Protein AF-A0A847W130-F1 (afdb_monomer_lite)

Structure (mmCIF, N/CA/C/O backbone):
data_AF-A0A847W130-F1
#
_entry.id   AF-A0A847W130-F1
#
loop_
_atom_site.group_PDB
_atom_site.id
_atom_site.type_symbol
_atom_site.label_atom_id
_atom_site.label_alt_id
_atom_site.label_comp_id
_atom_site.label_asym_id
_atom_site.label_entity_id
_atom_site.label_seq_id
_atom_site.pdbx_PDB_ins_code
_atom_site.Cartn_x
_atom_site.Cartn_y
_atom_site.Cartn_z
_atom_site.occupancy
_atom_site.B_iso_or_equiv
_atom_site.auth_seq_id
_atom_site.auth_comp_id
_atom_site.auth_asym_id
_atom_site.auth_atom_id
_atom_site.pdbx_PDB_model_num
ATOM 1 N N . ALA A 1 1 ? -9.089 1.078 0.492 1.00 88.56 1 ALA A N 1
ATOM 2 C CA . ALA A 1 1 ? -9.048 2.505 0.102 1.00 88.56 1 ALA A CA 1
ATOM 3 C C . ALA A 1 1 ? -9.778 3.397 1.110 1.00 88.56 1 ALA A C 1
ATOM 5 O O . ALA A 1 1 ? -9.113 4.168 1.781 1.00 88.56 1 ALA A O 1
ATOM 6 N N . ILE A 1 2 ? -11.100 3.265 1.292 1.00 93.31 2 ILE A N 1
ATOM 7 C CA . ILE A 1 2 ? -11.881 4.167 2.167 1.00 93.31 2 ILE A CA 1
ATOM 8 C C . ILE A 1 2 ? -11.416 4.168 3.631 1.00 93.31 2 ILE A C 1
ATOM 10 O O . ILE A 1 2 ? -11.267 5.236 4.206 1.00 93.31 2 ILE A O 1
ATOM 14 N N . GLY A 1 3 ? -11.103 3.004 4.214 1.00 93.00 3 GLY A N 1
ATOM 15 C CA . GLY A 1 3 ? -10.572 2.944 5.585 1.00 93.00 3 GLY A CA 1
ATOM 16 C C . GLY A 1 3 ? -9.325 3.801 5.795 1.00 93.00 3 GLY A C 1
ATOM 17 O O . GLY A 1 3 ? -9.256 4.529 6.771 1.00 93.00 3 GLY A O 1
ATOM 18 N N . TYR A 1 4 ? -8.398 3.783 4.834 1.00 95.19 4 TYR A N 1
ATOM 19 C CA . TYR A 1 4 ? -7.199 4.625 4.857 1.00 95.19 4 TYR A CA 1
ATOM 20 C C . TYR A 1 4 ? -7.521 6.122 4.745 1.00 95.19 4 TYR A C 1
ATOM 22 O O . TYR A 1 4 ? -6.841 6.934 5.355 1.00 95.19 4 TYR A O 1
ATOM 30 N N . LEU A 1 5 ? -8.557 6.498 3.986 1.00 95.12 5 LEU A N 1
ATOM 31 C CA . LEU A 1 5 ? -9.002 7.895 3.900 1.00 95.12 5 LEU A CA 1
ATOM 32 C C . LEU A 1 5 ? -9.669 8.375 5.196 1.00 95.12 5 LEU A C 1
ATOM 34 O O . LEU A 1 5 ? -9.527 9.540 5.547 1.00 95.12 5 LEU A O 1
ATOM 38 N N . ILE A 1 6 ? -10.400 7.494 5.887 1.00 94.56 6 ILE A N 1
ATOM 39 C CA . ILE A 1 6 ? -11.049 7.808 7.169 1.00 94.56 6 ILE A CA 1
ATOM 40 C C . ILE A 1 6 ? -10.011 7.894 8.291 1.00 94.56 6 ILE A C 1
ATOM 42 O O . ILE A 1 6 ? -10.039 8.822 9.094 1.00 94.56 6 ILE A O 1
ATOM 46 N N . ASP A 1 7 ? -9.110 6.918 8.352 1.00 95.06 7 ASP A N 1
ATOM 47 C CA . ASP A 1 7 ? -8.050 6.835 9.347 1.00 95.06 7 ASP A CA 1
ATOM 48 C C . ASP A 1 7 ? -6.778 6.263 8.693 1.00 95.06 7 ASP A C 1
ATOM 50 O O . ASP A 1 7 ? -6.634 5.040 8.554 1.00 95.06 7 ASP A O 1
ATOM 54 N N . PRO A 1 8 ? -5.827 7.132 8.296 1.00 95.38 8 PRO A N 1
ATOM 55 C CA . PRO A 1 8 ? -4.579 6.701 7.673 1.00 95.38 8 PRO A CA 1
ATOM 56 C C . PRO A 1 8 ? -3.732 5.791 8.566 1.00 95.38 8 PRO A C 1
ATOM 58 O O . PRO A 1 8 ? -2.942 5.005 8.051 1.00 95.38 8 PRO A O 1
ATOM 61 N N . THR A 1 9 ? -3.909 5.847 9.893 1.00 96.62 9 THR A N 1
ATOM 62 C CA . THR A 1 9 ? -3.129 5.029 10.839 1.00 96.62 9 THR A CA 1
ATOM 63 C C . THR A 1 9 ? -3.499 3.548 10.791 1.00 96.62 9 THR A C 1
ATOM 65 O O . THR A 1 9 ? -2.778 2.721 11.346 1.00 96.62 9 THR A O 1
ATOM 68 N N . LEU A 1 10 ? -4.591 3.195 10.103 1.00 97.00 10 LEU A N 1
ATOM 69 C CA . LEU A 1 10 ? -4.986 1.807 9.881 1.00 97.00 10 LEU A CA 1
ATOM 70 C C . LEU A 1 10 ? -4.061 1.069 8.915 1.00 97.00 10 LEU A C 1
ATOM 72 O O . LEU A 1 10 ? -4.017 -0.155 8.972 1.00 97.00 10 LEU A O 1
ATOM 76 N N . ILE A 1 11 ? -3.358 1.776 8.024 1.00 97.38 11 ILE A N 1
ATOM 77 C CA . ILE A 1 11 ? -2.475 1.168 7.025 1.00 97.38 11 ILE A CA 1
ATOM 78 C C . ILE A 1 11 ? -1.068 1.714 7.214 1.00 97.38 11 ILE A C 1
ATOM 80 O O . ILE A 1 11 ? -0.829 2.914 7.086 1.00 97.38 11 ILE A O 1
ATOM 84 N N . LYS A 1 12 ? -0.104 0.825 7.442 1.00 97.88 12 LYS A N 1
ATOM 85 C CA . LYS A 1 12 ? 1.304 1.204 7.383 1.00 97.88 12 LYS A CA 1
ATOM 86 C C . LYS A 1 12 ? 1.697 1.353 5.922 1.00 97.88 12 LYS A C 1
ATOM 88 O O . LYS A 1 12 ? 1.525 0.419 5.136 1.00 97.88 12 LYS A O 1
ATOM 93 N N . THR A 1 13 ? 2.251 2.502 5.564 1.00 97.56 13 THR A N 1
ATOM 94 C CA . THR A 1 13 ? 2.747 2.762 4.214 1.00 97.56 13 THR A CA 1
ATOM 95 C C . THR A 1 13 ? 4.268 2.835 4.175 1.00 97.56 13 THR A C 1
ATOM 97 O O . THR A 1 13 ? 4.940 3.001 5.196 1.00 97.56 13 THR A O 1
ATOM 100 N N . ARG A 1 14 ? 4.823 2.672 2.976 1.00 96.25 14 ARG A N 1
ATOM 101 C CA . ARG A 1 14 ? 6.237 2.889 2.674 1.00 96.25 14 ARG A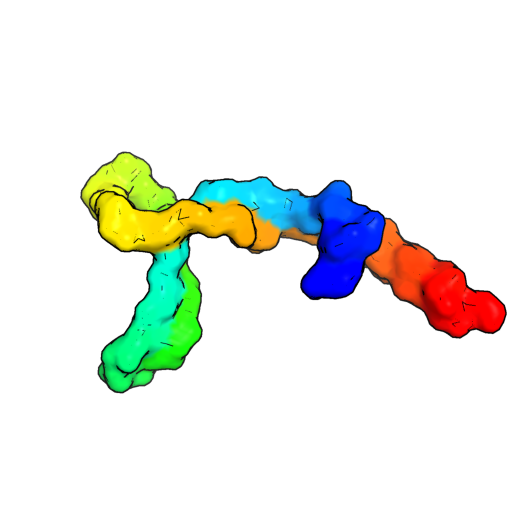 CA 1
ATOM 102 C C . ARG A 1 14 ? 6.356 3.565 1.315 1.00 96.25 14 ARG A C 1
ATOM 104 O O . ARG A 1 14 ? 5.636 3.188 0.394 1.00 96.25 14 ARG A O 1
ATOM 111 N N . VAL A 1 15 ? 7.273 4.519 1.181 1.00 96.44 15 VAL A N 1
ATOM 112 C CA . VAL A 1 15 ? 7.626 5.087 -0.126 1.00 96.44 15 VAL A CA 1
ATOM 113 C C . VAL A 1 15 ? 8.422 4.048 -0.912 1.00 96.44 15 VAL A C 1
ATOM 115 O O . VAL A 1 15 ? 9.367 3.461 -0.384 1.00 96.44 15 VAL A O 1
ATOM 118 N N . ALA A 1 16 ? 8.021 3.786 -2.152 1.00 96.25 16 ALA A N 1
ATOM 119 C CA . ALA A 1 16 ? 8.729 2.888 -3.053 1.00 96.25 16 ALA A CA 1
ATOM 120 C C . ALA A 1 16 ? 8.596 3.353 -4.503 1.00 96.25 16 ALA A C 1
ATOM 122 O O . ALA A 1 16 ? 7.598 3.969 -4.882 1.00 96.25 16 ALA A O 1
ATOM 123 N N . LYS A 1 17 ? 9.586 2.996 -5.321 1.00 97.56 17 LYS A N 1
ATOM 124 C CA . LYS A 1 17 ? 9.529 3.184 -6.769 1.00 97.56 17 LYS A CA 1
ATOM 125 C C . LYS A 1 17 ? 8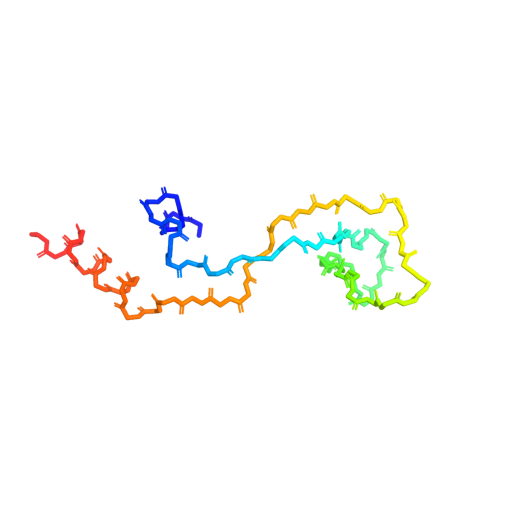.688 2.085 -7.398 1.00 97.56 17 LYS A C 1
ATOM 127 O O . LYS A 1 17 ? 8.970 0.902 -7.190 1.00 97.56 17 LYS A O 1
ATOM 132 N N . VAL A 1 18 ? 7.652 2.463 -8.140 1.00 97.88 18 VAL A N 1
ATOM 133 C CA . VAL A 1 18 ? 6.698 1.507 -8.717 1.00 97.88 18 VAL A CA 1
ATOM 134 C C . VAL A 1 18 ? 6.389 1.859 -10.166 1.00 97.88 18 VAL A C 1
ATOM 136 O O . VAL A 1 18 ? 6.102 3.008 -10.485 1.00 97.88 18 VAL A O 1
ATOM 139 N N . GLY A 1 19 ? 6.426 0.854 -11.036 1.00 97.44 19 GLY A N 1
ATOM 140 C CA . GLY A 1 19 ? 5.956 0.932 -12.418 1.00 97.44 19 GLY A CA 1
ATOM 141 C C . GLY A 1 19 ? 4.821 -0.055 -12.681 1.00 97.44 19 GLY A C 1
ATOM 142 O O . GLY A 1 19 ? 4.529 -0.918 -11.852 1.00 97.44 19 GLY A O 1
ATOM 143 N N . VAL A 1 20 ? 4.193 0.057 -13.849 1.00 97.81 20 VAL A N 1
ATOM 144 C CA . VAL A 1 20 ? 3.218 -0.920 -14.351 1.00 97.81 20 VAL A CA 1
ATOM 145 C C . VAL A 1 20 ? 3.816 -1.580 -15.584 1.00 97.81 20 VAL A C 1
ATOM 147 O O . VAL A 1 20 ? 4.256 -0.878 -16.491 1.00 97.81 20 VAL A O 1
ATOM 150 N N . GLU A 1 21 ? 3.839 -2.909 -15.620 1.00 98.00 21 GLU A N 1
ATOM 151 C CA . GLU A 1 21 ? 4.206 -3.643 -16.830 1.00 98.00 21 GLU A CA 1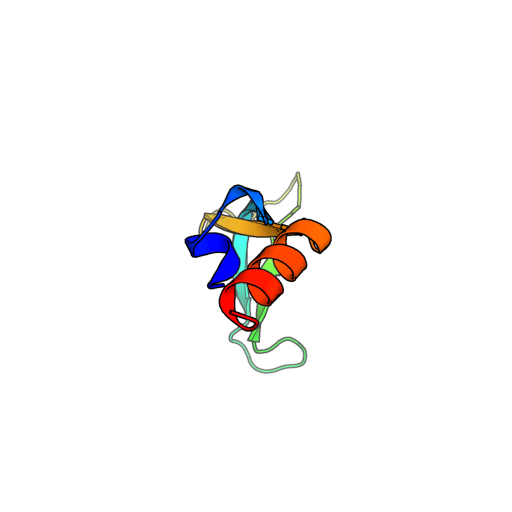
ATOM 152 C C . GLU A 1 21 ? 3.077 -3.521 -17.860 1.00 98.00 21 GLU A C 1
ATOM 154 O O . GLU A 1 21 ? 1.944 -3.937 -17.610 1.00 98.00 21 GLU A O 1
ATOM 159 N N . THR A 1 22 ? 3.380 -2.925 -19.009 1.00 97.50 22 THR A N 1
ATOM 160 C CA . THR A 1 22 ? 2.408 -2.635 -20.073 1.00 97.50 22 THR A CA 1
ATOM 161 C C . THR A 1 22 ? 2.630 -3.467 -21.327 1.00 97.50 22 THR A C 1
ATOM 163 O O . THR A 1 22 ? 1.788 -3.445 -22.221 1.00 97.50 22 THR A O 1
ATOM 166 N N . LYS A 1 23 ? 3.743 -4.200 -21.415 1.00 97.81 23 LYS A N 1
ATOM 167 C CA . LYS A 1 23 ? 4.031 -5.085 -22.536 1.00 97.81 23 LYS A CA 1
ATOM 168 C C . LYS A 1 23 ? 3.282 -6.406 -22.376 1.00 97.81 23 LYS A C 1
ATOM 170 O O . LYS A 1 23 ? 3.234 -6.983 -21.290 1.00 97.81 23 LYS A O 1
ATOM 175 N N . ASP A 1 24 ? 2.756 -6.911 -23.488 1.00 96.50 24 ASP A N 1
ATOM 176 C CA . ASP A 1 24 ? 2.111 -8.221 -23.545 1.00 96.50 24 ASP A CA 1
ATOM 177 C C . ASP A 1 24 ? 3.042 -9.349 -23.075 1.00 96.50 24 ASP A C 1
ATOM 179 O O . ASP A 1 24 ? 4.247 -9.361 -23.352 1.00 96.50 24 ASP A O 1
ATOM 183 N N . GLY A 1 25 ? 2.461 -10.332 -22.384 1.00 97.38 25 GLY A N 1
ATOM 184 C CA . GLY A 1 25 ? 3.172 -11.485 -21.844 1.00 97.38 25 GLY A CA 1
ATOM 185 C C . GLY A 1 25 ? 2.627 -11.920 -20.487 1.00 97.38 25 GLY A C 1
ATOM 186 O O . GLY A 1 25 ? 1.527 -11.546 -20.089 1.00 97.38 25 GLY A O 1
ATOM 187 N N . LEU A 1 26 ? 3.417 -12.715 -19.762 1.00 97.94 26 LEU A N 1
ATOM 188 C CA . LEU A 1 26 ? 3.010 -13.314 -18.483 1.00 97.94 26 LEU A CA 1
ATOM 189 C C . LEU A 1 26 ? 2.756 -12.289 -17.367 1.00 97.94 26 LEU A C 1
ATOM 191 O O . LEU A 1 26 ? 2.034 -12.588 -16.422 1.00 97.94 26 LEU A O 1
ATOM 195 N N . THR A 1 27 ? 3.370 -11.110 -17.454 1.00 98.19 27 THR A N 1
ATOM 196 C CA . THR A 1 27 ? 3.371 -10.096 -16.390 1.00 98.19 27 THR A CA 1
ATOM 197 C C . THR A 1 27 ? 2.598 -8.833 -16.756 1.00 98.19 27 THR A C 1
ATOM 199 O O . THR A 1 27 ? 2.672 -7.857 -16.011 1.00 98.19 27 THR A O 1
ATOM 202 N N . LEU A 1 28 ? 1.851 -8.835 -17.868 1.00 98.25 28 LEU A N 1
ATOM 203 C CA . LEU A 1 28 ? 1.032 -7.695 -18.284 1.00 98.25 28 LEU A CA 1
ATOM 204 C C . LEU A 1 28 ? 0.098 -7.257 -17.140 1.00 98.25 28 LEU A C 1
ATOM 206 O O . LEU A 1 28 ? -0.678 -8.055 -16.616 1.00 98.25 28 LEU A O 1
ATOM 210 N N . GLY A 1 29 ? 0.179 -5.981 -16.755 1.00 98.31 29 GLY A N 1
ATOM 211 C CA . GLY A 1 29 ? -0.618 -5.373 -15.687 1.00 98.31 29 GLY A CA 1
ATOM 212 C C . GLY A 1 29 ? -0.018 -5.476 -14.280 1.00 98.31 29 GLY A C 1
ATOM 213 O O . 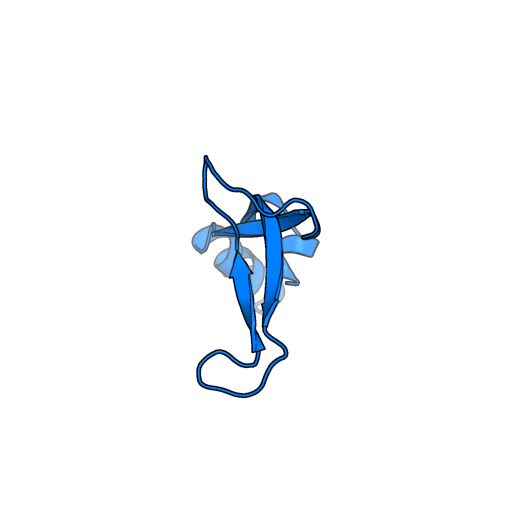GLY A 1 29 ? -0.591 -4.932 -13.335 1.00 98.31 29 GLY A O 1
ATOM 214 N N . MET A 1 30 ? 1.130 -6.135 -14.104 1.00 98.50 30 MET A N 1
ATOM 215 C CA . MET A 1 30 ? 1.790 -6.224 -12.802 1.00 98.50 30 MET A CA 1
ATOM 216 C C . MET A 1 30 ? 2.304 -4.853 -12.344 1.00 98.50 30 MET A C 1
ATOM 218 O O . MET A 1 30 ? 2.990 -4.151 -13.087 1.00 98.50 30 MET A O 1
ATOM 222 N N . THR A 1 31 ? 2.043 -4.493 -11.086 1.00 97.62 31 THR A N 1
ATOM 223 C CA . THR A 1 31 ? 2.712 -3.364 -10.429 1.00 97.62 31 THR A CA 1
ATOM 224 C C . THR A 1 31 ? 4.087 -3.812 -9.937 1.00 97.62 31 THR A C 1
ATOM 226 O O . THR A 1 31 ? 4.192 -4.529 -8.936 1.00 97.62 31 THR A O 1
ATOM 229 N N . VAL A 1 32 ? 5.143 -3.419 -10.641 1.00 97.12 32 VAL A N 1
ATOM 230 C CA . VAL A 1 32 ? 6.519 -3.815 -10.328 1.00 97.12 32 VAL A CA 1
ATOM 231 C C . VAL A 1 32 ? 7.114 -2.815 -9.344 1.00 97.12 32 VAL A C 1
ATOM 233 O O . VAL A 1 32 ? 7.273 -1.638 -9.665 1.00 97.12 32 VAL A O 1
ATOM 236 N N . ARG A 1 33 ? 7.446 -3.286 -8.140 1.00 96.56 33 ARG A N 1
ATOM 237 C CA . ARG A 1 33 ? 8.140 -2.505 -7.110 1.00 96.56 33 ARG A CA 1
ATOM 238 C C . ARG A 1 33 ? 9.644 -2.705 -7.234 1.00 96.56 33 ARG A C 1
ATOM 240 O O . ARG A 1 33 ? 10.110 -3.841 -7.171 1.00 96.56 33 ARG A O 1
ATOM 247 N N . ASP A 1 34 ? 10.396 -1.615 -7.293 1.00 96.62 34 ASP A N 1
ATOM 248 C CA . ASP A 1 34 ? 11.837 -1.673 -7.078 1.00 96.62 34 ASP A CA 1
ATOM 249 C C . ASP A 1 34 ? 12.152 -1.599 -5.576 1.00 96.62 34 ASP A C 1
ATOM 251 O O . ASP A 1 34 ? 11.863 -0.602 -4.917 1.00 96.62 34 ASP A O 1
ATOM 255 N N . ASP A 1 35 ? 12.713 -2.678 -5.033 1.00 92.25 35 ASP A N 1
ATOM 256 C CA . ASP A 1 35 ? 13.137 -2.794 -3.626 1.00 92.25 35 ASP A CA 1
ATOM 257 C C . ASP A 1 35 ? 14.645 -3.055 -3.506 1.00 92.25 35 ASP A C 1
ATOM 259 O O . ASP A 1 35 ? 15.136 -3.474 -2.457 1.00 92.25 35 ASP A O 1
ATOM 263 N N . ARG A 1 36 ? 15.384 -2.901 -4.610 1.00 92.31 36 ARG A N 1
ATOM 264 C CA . ARG A 1 36 ? 16.810 -3.221 -4.664 1.00 92.31 36 ARG A CA 1
ATOM 265 C C . ARG A 1 36 ? 17.621 -2.122 -3.984 1.00 92.31 36 ARG A C 1
ATOM 267 O O . ARG A 1 36 ? 17.285 -0.946 -4.055 1.00 92.31 36 ARG A O 1
ATOM 274 N N . HIS A 1 37 ? 18.737 -2.508 -3.369 1.00 87.50 37 HIS A N 1
ATOM 275 C CA . HIS A 1 37 ? 19.705 -1.554 -2.818 1.00 87.50 37 HIS A CA 1
ATOM 276 C C . HIS A 1 37 ? 20.716 -1.063 -3.872 1.00 87.50 37 HIS A C 1
ATOM 278 O O . HIS A 1 37 ? 21.190 0.066 -3.806 1.00 87.50 37 HIS A O 1
ATOM 284 N N . HIS A 1 38 ? 21.016 -1.899 -4.870 1.00 92.75 38 HIS A N 1
ATOM 285 C CA . HIS A 1 38 ? 21.929 -1.596 -5.975 1.00 92.75 38 HIS A CA 1
ATOM 286 C C . HIS A 1 38 ? 21.212 -1.740 -7.320 1.00 92.75 38 HIS A C 1
ATOM 288 O O . HIS A 1 38 ? 20.262 -2.515 -7.434 1.00 92.75 38 HIS A O 1
ATOM 294 N N . HIS A 1 39 ? 21.700 -1.033 -8.346 1.00 91.19 39 HIS A N 1
ATOM 295 C CA . HIS A 1 39 ? 21.109 -1.021 -9.694 1.00 91.19 39 HIS A CA 1
ATOM 296 C C . HIS A 1 39 ? 19.628 -0.614 -9.700 1.00 91.19 39 HIS A C 1
ATOM 298 O O . HIS A 1 39 ? 18.810 -1.191 -10.421 1.00 91.19 39 HIS A O 1
ATOM 304 N N . VAL A 1 40 ? 19.293 0.371 -8.864 1.00 92.88 40 VAL A N 1
ATOM 305 C CA . VAL A 1 40 ? 17.946 0.932 -8.775 1.00 92.88 40 VAL A CA 1
ATOM 306 C C . VAL A 1 40 ? 17.530 1.568 -10.096 1.00 92.88 40 VAL A C 1
ATOM 308 O O . VAL A 1 40 ? 18.342 2.135 -10.825 1.00 92.88 40 VAL A O 1
ATOM 311 N N . TRP A 1 41 ? 16.243 1.496 -10.405 1.00 93.56 41 TRP A N 1
ATOM 312 C CA . TRP A 1 41 ? 15.674 2.217 -11.530 1.00 93.56 41 TRP A CA 1
ATOM 313 C C . TRP A 1 41 ? 15.420 3.671 -11.133 1.00 93.56 41 TRP A C 1
ATOM 315 O O . TRP A 1 41 ? 14.733 3.965 -10.157 1.00 93.56 41 TRP A O 1
ATOM 325 N N . GLU A 1 42 ? 15.995 4.604 -11.887 1.00 92.31 42 GLU A N 1
ATOM 326 C CA . GLU A 1 42 ? 15.913 6.036 -11.570 1.00 92.31 42 GLU A CA 1
ATOM 327 C C . GLU A 1 42 ? 14.658 6.711 -12.133 1.00 92.31 42 GLU A C 1
ATOM 329 O O . GLU A 1 42 ? 14.210 7.709 -11.585 1.00 92.31 42 GLU A O 1
ATOM 334 N N . HIS A 1 43 ? 14.061 6.136 -13.177 1.00 93.50 43 HIS A N 1
ATOM 335 C CA . HIS A 1 43 ? 12.939 6.722 -13.916 1.00 93.50 43 HIS A CA 1
ATOM 336 C C . HIS A 1 43 ? 11.554 6.350 -13.363 1.00 93.50 43 HIS A C 1
ATOM 338 O O . HIS A 1 43 ? 10.551 6.890 -13.826 1.00 93.50 43 HIS A O 1
ATOM 344 N N . LEU A 1 44 ? 11.473 5.404 -12.421 1.00 96.31 44 LEU A N 1
ATOM 345 C CA . LEU A 1 44 ? 10.194 5.012 -11.835 1.00 96.31 44 LEU A CA 1
ATOM 346 C C . LEU A 1 44 ? 9.715 6.056 -10.815 1.00 96.31 44 LEU A C 1
ATOM 348 O O . LEU A 1 44 ? 10.520 6.502 -9.993 1.00 96.31 44 LEU A O 1
ATOM 352 N N . PRO A 1 45 ? 8.416 6.405 -10.809 1.00 96.50 45 PRO A N 1
ATOM 353 C CA . PRO A 1 45 ? 7.865 7.328 -9.829 1.00 96.50 45 PRO A CA 1
ATOM 354 C C . PRO A 1 45 ? 7.884 6.723 -8.422 1.00 96.50 45 PRO A C 1
ATOM 356 O O . PRO A 1 45 ? 7.651 5.526 -8.236 1.00 96.50 45 PRO A O 1
ATOM 359 N N . GLU A 1 46 ? 8.112 7.575 -7.425 1.00 96.31 46 GLU A N 1
ATOM 360 C CA . GLU A 1 46 ? 7.988 7.220 -6.012 1.00 96.31 46 GLU A CA 1
ATOM 361 C C . GLU A 1 46 ? 6.552 7.432 -5.530 1.00 96.31 46 GLU A C 1
ATOM 363 O O . GLU A 1 46 ? 5.992 8.523 -5.648 1.00 96.31 46 GLU A O 1
ATOM 368 N N . ILE A 1 47 ? 5.950 6.381 -4.974 1.00 97.06 47 ILE A N 1
ATOM 369 C CA . ILE A 1 47 ? 4.592 6.407 -4.425 1.00 97.06 47 ILE A CA 1
ATOM 370 C C . ILE A 1 47 ? 4.548 5.740 -3.050 1.00 97.06 47 ILE A C 1
ATOM 372 O O . ILE A 1 47 ? 5.387 4.905 -2.710 1.00 97.06 47 ILE A O 1
ATOM 376 N N . ASN A 1 48 ? 3.533 6.079 -2.257 1.00 97.12 48 ASN A N 1
ATOM 377 C CA . ASN A 1 48 ? 3.245 5.368 -1.016 1.00 97.12 48 ASN A CA 1
ATOM 378 C C . ASN A 1 48 ? 2.521 4.053 -1.321 1.00 97.12 48 ASN A C 1
ATOM 380 O O . ASN A 1 48 ? 1.422 4.063 -1.874 1.00 97.12 48 ASN A O 1
ATOM 384 N N . ILE A 1 49 ? 3.109 2.931 -0.910 1.00 97.06 49 ILE A N 1
ATOM 385 C CA . ILE A 1 49 ? 2.488 1.605 -0.979 1.00 97.06 49 ILE A CA 1
ATOM 386 C C . ILE A 1 49 ? 2.085 1.133 0.416 1.00 97.06 49 ILE A C 1
ATOM 388 O O . ILE A 1 49 ? 2.804 1.376 1.385 1.00 97.06 49 ILE A O 1
ATOM 392 N N . GLY A 1 50 ? 0.947 0.449 0.530 1.00 96.75 50 GLY A N 1
ATOM 393 C CA . GLY A 1 50 ? 0.553 -0.222 1.769 1.00 96.75 50 GLY A CA 1
ATOM 394 C C . GLY A 1 50 ? 1.414 -1.463 2.006 1.00 96.75 50 GLY A C 1
ATOM 395 O O . GLY A 1 50 ? 1.619 -2.250 1.084 1.00 96.75 50 GLY A O 1
ATOM 396 N N . ILE A 1 51 ? 1.926 -1.624 3.224 1.00 96.81 51 ILE A N 1
ATOM 397 C CA . ILE A 1 51 ? 2.778 -2.758 3.615 1.00 96.81 51 ILE A CA 1
ATOM 398 C C . ILE A 1 51 ? 2.226 -3.556 4.798 1.00 96.81 51 ILE A C 1
ATOM 400 O O . ILE A 1 51 ? 2.654 -4.687 4.997 1.00 96.81 51 ILE A O 1
ATOM 404 N N . ASP A 1 52 ? 1.304 -2.984 5.573 1.00 97.69 52 ASP A N 1
ATOM 405 C CA . ASP A 1 52 ? 0.643 -3.661 6.693 1.00 97.69 52 ASP A CA 1
ATOM 406 C C . ASP A 1 52 ? -0.690 -2.974 7.037 1.00 97.69 52 ASP A C 1
ATOM 408 O O . ASP A 1 52 ? -0.905 -1.822 6.642 1.00 97.69 52 ASP A O 1
ATOM 412 N N . ALA A 1 53 ? -1.572 -3.653 7.773 1.00 96.69 53 ALA A N 1
ATOM 413 C CA . ALA A 1 53 ? -2.876 -3.132 8.172 1.00 96.69 53 ALA A CA 1
ATOM 414 C C . ALA A 1 53 ? -3.313 -3.579 9.580 1.00 96.69 53 ALA A C 1
ATOM 416 O O . ALA A 1 53 ? -3.270 -4.763 9.914 1.00 96.69 53 ALA A O 1
ATOM 417 N N . ASP A 1 54 ? -3.858 -2.647 10.370 1.00 97.62 54 ASP A N 1
ATOM 418 C CA . ASP A 1 54 ? -4.558 -2.958 11.623 1.00 97.62 54 ASP A CA 1
ATOM 419 C C . ASP A 1 54 ? -5.982 -3.453 11.320 1.00 97.62 54 ASP A C 1
ATOM 421 O O . ASP A 1 54 ? -6.965 -2.701 11.298 1.00 97.62 54 ASP A O 1
ATOM 425 N N . TYR A 1 55 ? -6.085 -4.752 11.038 1.00 95.00 55 TYR A N 1
ATOM 426 C CA . TYR A 1 55 ? -7.342 -5.393 10.655 1.00 95.00 55 TYR A 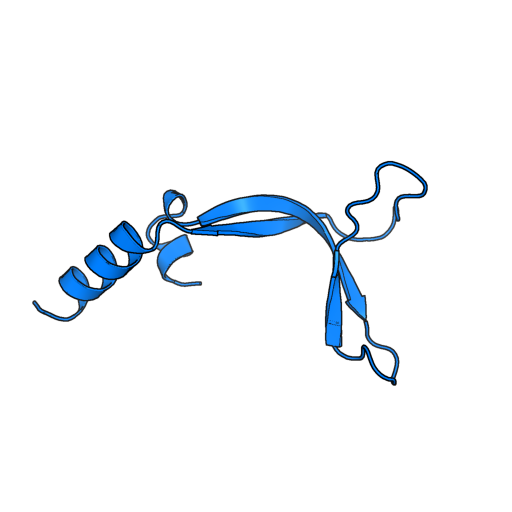CA 1
ATOM 427 C C . TYR A 1 55 ? -8.398 -5.351 11.769 1.00 95.00 55 TYR A C 1
ATOM 429 O O . TYR A 1 55 ? -9.591 -5.254 11.476 1.00 95.00 55 TYR A O 1
ATOM 437 N N . ALA A 1 56 ? -7.988 -5.391 13.040 1.00 96.75 56 ALA A N 1
ATOM 438 C CA . ALA A 1 56 ? -8.906 -5.394 14.173 1.00 96.75 56 ALA A CA 1
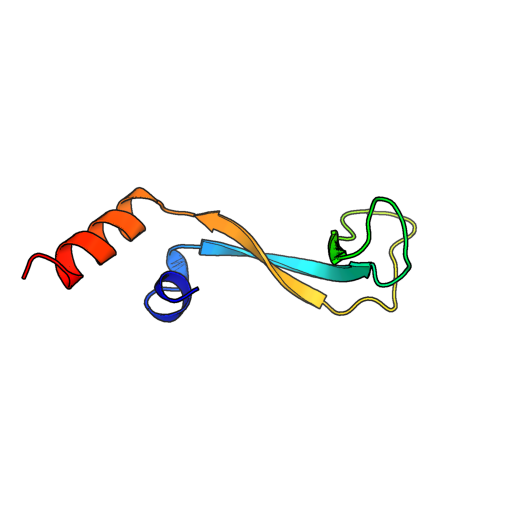ATOM 439 C C . ALA A 1 56 ? -9.610 -4.038 14.307 1.00 96.75 56 ALA A C 1
ATOM 441 O O . ALA A 1 56 ? -10.841 -3.974 14.405 1.00 96.75 56 ALA A O 1
ATOM 442 N N . ARG A 1 57 ? -8.847 -2.939 14.244 1.00 96.88 57 ARG A N 1
ATOM 443 C CA . ARG A 1 57 ? -9.418 -1.587 14.232 1.00 96.88 57 ARG A CA 1
ATOM 444 C C . ARG A 1 57 ? -10.220 -1.322 12.969 1.00 96.88 57 ARG A C 1
ATOM 446 O O . ARG A 1 57 ? -11.285 -0.714 13.064 1.00 96.88 57 ARG A O 1
ATOM 453 N N . PHE A 1 58 ? -9.761 -1.804 11.815 1.00 96.00 58 PHE A N 1
ATOM 454 C CA . PHE A 1 58 ? -10.503 -1.655 10.566 1.00 96.00 58 PHE A CA 1
ATOM 455 C C . PHE A 1 58 ? -11.870 -2.353 10.623 1.00 96.00 58 PHE A C 1
ATOM 457 O O . PHE A 1 58 ? -12.882 -1.751 10.268 1.00 96.00 58 PHE A O 1
ATOM 464 N N . LEU A 1 59 ? -11.940 -3.583 11.141 1.00 95.56 59 LEU A N 1
ATOM 465 C CA . LEU A 1 59 ? -13.213 -4.291 11.288 1.00 95.56 59 LEU A CA 1
ATOM 466 C C . LEU A 1 59 ? -14.139 -3.595 12.295 1.00 95.56 59 LEU A C 1
ATOM 468 O O . LEU A 1 59 ? -15.326 -3.429 12.020 1.00 95.56 59 LEU A O 1
ATOM 472 N N . LYS A 1 60 ? -13.602 -3.123 13.428 1.00 95.62 60 LYS A N 1
ATOM 473 C CA . LYS A 1 60 ? -14.369 -2.337 14.409 1.00 95.62 60 LYS A CA 1
ATOM 474 C C . LYS A 1 60 ? -14.948 -1.062 13.790 1.00 95.62 60 LYS A C 1
ATOM 476 O O . LYS A 1 60 ? -16.092 -0.714 14.075 1.00 95.62 60 LYS A O 1
ATOM 481 N N . LEU A 1 61 ? -14.183 -0.390 12.928 1.00 93.44 61 LEU A N 1
ATOM 482 C CA . LEU A 1 61 ? -14.643 0.782 12.184 1.00 93.44 61 LEU A CA 1
ATOM 483 C C . LEU A 1 61 ? -15.841 0.438 11.292 1.00 93.44 61 LEU A C 1
ATOM 485 O O . LEU A 1 61 ? -16.835 1.159 11.319 1.00 93.44 61 LEU A O 1
ATOM 489 N N . ILE A 1 62 ? -15.776 -0.675 10.555 1.00 93.75 62 ILE A N 1
ATOM 490 C CA . ILE A 1 62 ? -16.882 -1.129 9.698 1.00 93.75 62 ILE A CA 1
ATOM 491 C C . ILE A 1 62 ? -18.120 -1.463 10.533 1.00 93.75 62 ILE A C 1
ATOM 493 O O . ILE A 1 62 ? -19.209 -0.985 10.223 1.00 93.75 62 ILE A O 1
ATOM 497 N N . ILE A 1 63 ? -17.960 -2.247 11.602 1.00 95.38 63 ILE A N 1
ATOM 498 C CA . ILE A 1 63 ? -19.066 -2.655 12.479 1.00 95.38 63 ILE A CA 1
ATOM 499 C C . ILE A 1 63 ? -19.801 -1.429 13.027 1.00 95.38 63 ILE A C 1
ATOM 501 O O . ILE A 1 63 ? -21.020 -1.345 12.913 1.00 95.38 63 ILE A O 1
ATOM 505 N N . ASN A 1 64 ? -19.063 -0.448 13.551 1.00 93.56 64 ASN A N 1
ATOM 506 C CA . ASN A 1 64 ? -19.642 0.774 14.110 1.00 93.56 64 ASN A CA 1
ATOM 507 C C . ASN A 1 64 ? -20.345 1.656 13.065 1.00 93.56 64 ASN A C 1
ATOM 509 O O . ASN A 1 64 ? -21.187 2.475 13.430 1.00 93.56 64 ASN A O 1
ATOM 513 N N . LEU A 1 65 ? -19.962 1.551 11.790 1.00 91.25 65 LEU A N 1
ATOM 514 C CA . LEU A 1 65 ? -20.573 2.316 10.707 1.00 91.25 65 LEU A CA 1
ATOM 515 C C . LEU A 1 65 ? -21.872 1.665 10.213 1.00 91.25 65 LEU A C 1
ATOM 517 O O . LEU A 1 65 ? -22.817 2.379 9.894 1.00 91.25 65 LEU A O 1
ATOM 521 N N . VAL A 1 66 ? -21.901 0.330 10.138 1.00 92.75 66 VAL A N 1
ATOM 522 C CA . VAL A 1 66 ? -23.002 -0.438 9.534 1.00 92.75 66 VAL A CA 1
ATOM 523 C C . VAL A 1 66 ? -24.074 -0.832 10.550 1.00 92.75 66 VAL A C 1
ATOM 525 O O . VAL A 1 66 ? -25.252 -0.773 10.222 1.00 92.75 66 VAL A O 1
ATOM 528 N N . LEU A 1 67 ? -23.691 -1.240 11.764 1.00 89.19 67 LEU A N 1
ATOM 529 C CA . LEU A 1 67 ? -24.614 -1.780 12.775 1.00 89.19 67 LEU A CA 1
ATOM 530 C C . LEU A 1 67 ? -25.162 -0.713 13.734 1.00 89.19 67 LEU A C 1
ATOM 532 O O . LEU A 1 67 ? -25.421 -1.011 14.899 1.00 89.19 67 LEU A O 1
ATOM 536 N N . LYS A 1 68 ? -25.296 0.528 13.264 1.00 56.66 68 LYS A N 1
ATOM 537 C CA . LYS A 1 68 ? -26.030 1.554 14.011 1.00 56.66 68 LYS A CA 1
ATOM 538 C C . LYS A 1 68 ? -27.522 1.267 14.024 1.00 56.66 68 LYS A C 1
ATOM 540 O O . LYS A 1 68 ? -28.060 0.954 12.941 1.00 56.66 68 LYS A O 1
#

pLDDT: mean 94.98, std 5.28, range [56.66, 98.5]

Radius of gyration: 16.48 Å; chains: 1; bounding box: 48×21×38 Å

Foldseek 3Di:
DVLCVVPVVQFDKDKWFWDAACDDDDRHGPTDTDPDPPPTDPPGDIDIDTDDGPVVVSVVVVCVVPVD

Secondary structure (DSSP, 8-state):
-HHHHH-GGGEEEEEEEEEE--SSSTTTT-EEEE--SSS--SSSPEEEEEEEE-HHHHHHHHHHHH--

Sequence (68 aa):
AIGYLIDPTLIKTRVAKVGVETKDGLTLGMTVRDDRHHHVWEHLPEINIGIDADYARFLKLIINLVLK